Protein AF-A0A4Q5RDK3-F1 (afdb_monomer_lite)

Radius of gyration: 12.77 Å; chains: 1; bounding box: 28×23×40 Å

Foldseek 3Di:
DDQWDQDPNDTDHDLCRVCVVVVHDSVVSVVVCVVPVVVCDPVNDDDDDPVRVVVVVVVVVPDD

Structure (mmCIF, N/CA/C/O backbone):
data_AF-A0A4Q5RDK3-F1
#
_entry.id   AF-A0A4Q5RDK3-F1
#
loop_
_atom_site.group_PDB
_atom_site.id
_atom_site.type_symbol
_atom_site.label_atom_id
_atom_site.label_alt_id
_atom_site.label_comp_id
_atom_site.label_asym_id
_atom_site.label_entity_id
_atom_site.label_seq_id
_atom_site.pdbx_PDB_ins_code
_atom_site.Cartn_x
_atom_site.Cartn_y
_atom_site.Cartn_z
_atom_site.occupancy
_atom_site.B_iso_or_equiv
_atom_site.auth_seq_id
_atom_site.auth_comp_id
_atom_site.auth_asym_id
_atom_site.auth_atom_id
_atom_site.pdbx_PDB_model_num
ATOM 1 N N . MET A 1 1 ? 2.115 -16.903 10.896 1.00 50.47 1 MET A N 1
ATOM 2 C CA . MET A 1 1 ? 1.170 -15.772 11.005 1.00 50.47 1 MET A CA 1
ATOM 3 C C . MET A 1 1 ? 0.500 -15.558 9.659 1.00 50.47 1 MET A C 1
ATOM 5 O O . MET A 1 1 ? 1.200 -15.539 8.656 1.00 50.47 1 MET A O 1
ATOM 9 N N . SER A 1 2 ? -0.826 -15.434 9.629 1.00 56.56 2 SER A N 1
ATOM 10 C CA . SER A 1 2 ? -1.555 -15.054 8.414 1.00 56.56 2 SER A CA 1
ATOM 11 C C . SER A 1 2 ? -1.383 -13.549 8.188 1.00 56.56 2 SER A C 1
ATOM 13 O O . SER A 1 2 ? -1.733 -12.776 9.070 1.00 56.56 2 SER A O 1
ATOM 15 N N . LYS A 1 3 ? -0.830 -13.145 7.040 1.00 77.69 3 LYS A N 1
ATOM 16 C CA . LYS A 1 3 ? -0.578 -11.742 6.639 1.00 77.69 3 LYS A CA 1
ATOM 17 C C . LYS A 1 3 ? -1.743 -11.151 5.826 1.00 77.69 3 LYS A C 1
ATOM 19 O O . LYS A 1 3 ? -1.561 -10.334 4.930 1.00 77.69 3 LYS A O 1
ATOM 24 N N . ILE A 1 4 ? -2.943 -11.687 6.054 1.00 85.06 4 ILE A N 1
ATOM 25 C CA . ILE A 1 4 ? -4.163 -11.336 5.326 1.00 85.06 4 ILE A CA 1
ATOM 26 C C . ILE A 1 4 ? -5.098 -10.623 6.296 1.00 85.06 4 ILE A C 1
ATOM 28 O O . ILE A 1 4 ? -5.536 -11.213 7.284 1.00 85.06 4 ILE A O 1
ATOM 32 N N . TYR A 1 5 ? -5.427 -9.383 5.967 1.00 85.56 5 TYR A N 1
ATOM 33 C CA . TYR A 1 5 ? -6.301 -8.490 6.714 1.00 85.56 5 TYR A CA 1
ATOM 34 C C . TYR A 1 5 ? -7.669 -8.394 6.042 1.00 85.56 5 TYR A C 1
ATOM 36 O O . TYR A 1 5 ? -7.796 -8.607 4.838 1.00 85.56 5 TYR A O 1
ATOM 44 N N . MET A 1 6 ? -8.700 -8.067 6.818 1.00 86.31 6 MET A N 1
ATOM 45 C CA . MET A 1 6 ? -10.055 -7.853 6.312 1.00 86.31 6 MET A CA 1
ATOM 46 C C . MET A 1 6 ? -10.354 -6.351 6.332 1.00 86.31 6 MET A C 1
ATOM 48 O O . MET A 1 6 ? -10.630 -5.795 7.391 1.00 86.31 6 MET A O 1
ATOM 52 N N . ILE A 1 7 ? -10.290 -5.688 5.177 1.00 85.81 7 ILE A N 1
ATOM 53 C CA . ILE A 1 7 ? -10.513 -4.238 5.052 1.00 85.81 7 ILE A CA 1
ATOM 54 C C . ILE A 1 7 ? -11.610 -4.007 4.021 1.00 85.81 7 ILE A C 1
ATOM 56 O O . ILE A 1 7 ? -11.559 -4.568 2.930 1.00 85.81 7 ILE A O 1
ATOM 60 N N . ARG A 1 8 ? -12.641 -3.228 4.375 1.00 87.00 8 ARG A N 1
ATOM 61 C CA . ARG A 1 8 ? -13.846 -3.016 3.540 1.00 87.00 8 ARG A CA 1
ATOM 62 C C . ARG A 1 8 ? -14.529 -4.322 3.089 1.00 87.00 8 ARG A C 1
ATOM 64 O O . ARG A 1 8 ? -15.150 -4.374 2.035 1.00 87.00 8 ARG A O 1
ATOM 71 N N . GLY A 1 9 ? -14.398 -5.395 3.873 1.00 85.56 9 GLY A N 1
ATOM 72 C CA . GLY A 1 9 ? -14.913 -6.726 3.520 1.00 85.56 9 GLY A CA 1
ATOM 73 C C . GLY A 1 9 ? -14.060 -7.501 2.506 1.00 85.56 9 GLY A C 1
ATOM 74 O O . GLY A 1 9 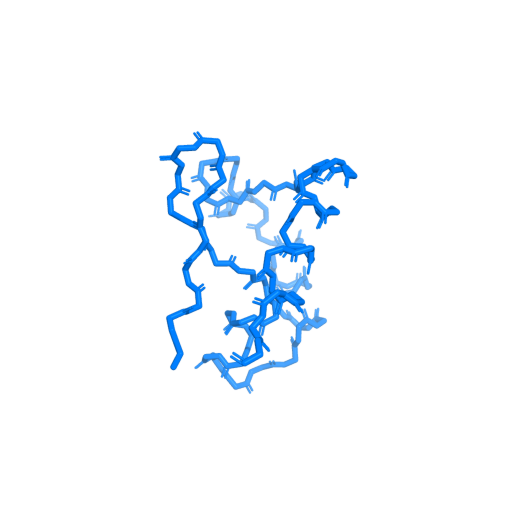? -14.447 -8.595 2.101 1.00 85.56 9 GLY A O 1
ATOM 75 N N . LEU A 1 10 ? -12.897 -6.971 2.121 1.00 86.19 10 LEU A N 1
ATOM 76 C CA . LEU A 1 10 ? -11.943 -7.604 1.217 1.00 86.19 10 LEU A CA 1
ATOM 77 C C . LEU A 1 10 ? -10.761 -8.177 1.998 1.00 86.19 10 LEU A C 1
ATOM 79 O O . LEU A 1 10 ? -10.310 -7.599 2.986 1.00 86.19 10 LEU A O 1
ATOM 83 N N . LYS A 1 11 ? -10.240 -9.309 1.522 1.00 88.00 11 LYS A N 1
ATOM 84 C CA . LYS A 1 11 ? -8.980 -9.877 2.008 1.00 88.00 11 LYS A CA 1
ATOM 85 C C . LYS A 1 11 ? -7.821 -9.150 1.343 1.00 88.00 11 LYS A C 1
ATOM 87 O O . LYS A 1 11 ? -7.683 -9.223 0.125 1.00 88.00 11 LYS A O 1
ATOM 92 N N . VAL A 1 12 ? -6.995 -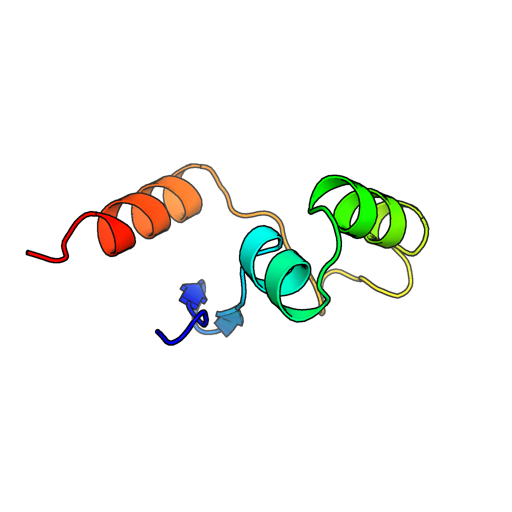8.484 2.135 1.00 86.88 12 VAL A N 1
ATOM 93 C CA . VAL A 1 12 ? -5.887 -7.655 1.652 1.00 86.88 12 VAL A CA 1
ATOM 94 C C . VAL A 1 12 ? -4.591 -7.997 2.366 1.00 86.88 12 VAL A C 1
ATOM 96 O O . VAL A 1 12 ? -4.605 -8.503 3.482 1.00 86.88 12 VAL A O 1
ATOM 99 N N . MET A 1 13 ? -3.467 -7.724 1.719 1.00 88.50 13 MET A N 1
ATOM 100 C CA . MET A 1 13 ? -2.130 -7.900 2.279 1.00 88.50 13 MET A CA 1
ATOM 101 C C . MET A 1 13 ? -1.416 -6.555 2.230 1.00 88.50 13 MET A C 1
ATOM 103 O O . MET A 1 13 ? -1.557 -5.830 1.244 1.00 88.50 13 MET A O 1
ATOM 107 N N . LEU A 1 14 ? -0.681 -6.216 3.289 1.00 87.94 14 LEU A N 1
ATOM 108 C CA . LEU A 1 14 ? 0.122 -4.998 3.305 1.00 87.94 14 LEU A CA 1
ATOM 109 C C . LEU A 1 14 ? 1.296 -5.118 2.332 1.00 87.94 14 LEU A C 1
ATOM 111 O O . LEU A 1 14 ? 1.799 -6.209 2.058 1.00 87.94 14 LEU A O 1
ATOM 115 N N . ASP A 1 15 ? 1.758 -3.982 1.826 1.00 85.81 15 ASP A N 1
ATOM 116 C CA . ASP A 1 15 ? 2.919 -3.914 0.944 1.00 85.81 15 ASP A CA 1
ATOM 117 C C . ASP A 1 15 ? 4.197 -4.411 1.635 1.00 85.81 15 ASP A C 1
ATOM 119 O O . ASP A 1 15 ? 4.996 -5.087 0.997 1.00 85.81 15 ASP A O 1
ATOM 123 N N . GLU A 1 16 ? 4.368 -4.165 2.938 1.00 85.50 16 GLU A N 1
ATOM 124 C CA . GLU A 1 16 ? 5.476 -4.721 3.734 1.00 85.50 16 GLU A CA 1
ATOM 125 C C . GLU A 1 16 ? 5.469 -6.256 3.750 1.00 85.50 16 GLU A C 1
ATOM 127 O O . GLU A 1 16 ? 6.495 -6.911 3.548 1.00 85.50 16 GLU A O 1
ATOM 132 N N . ASP A 1 17 ? 4.293 -6.847 3.942 1.00 88.00 17 ASP A N 1
ATOM 133 C CA . ASP A 1 17 ? 4.126 -8.293 3.962 1.00 88.00 17 ASP A CA 1
ATOM 134 C C . ASP A 1 17 ? 4.391 -8.923 2.601 1.00 88.00 17 ASP A C 1
ATOM 136 O O . ASP A 1 17 ? 5.054 -9.962 2.515 1.00 88.00 17 ASP A O 1
ATOM 140 N N . LEU A 1 18 ? 3.894 -8.268 1.551 1.00 86.50 18 LEU A N 1
ATOM 141 C CA . LEU A 1 18 ? 4.108 -8.656 0.168 1.00 86.50 18 LEU A CA 1
ATOM 142 C C . LEU A 1 18 ? 5.591 -8.547 -0.207 1.00 86.50 18 LEU A C 1
ATOM 144 O O . LEU A 1 18 ? 6.137 -9.449 -0.837 1.00 86.50 18 LEU A O 1
ATOM 148 N N . ALA A 1 19 ? 6.261 -7.479 0.225 1.00 88.94 19 ALA A N 1
ATOM 149 C CA . ALA A 1 19 ? 7.687 -7.267 0.013 1.00 88.94 19 ALA A CA 1
ATOM 150 C C . ALA A 1 19 ? 8.521 -8.360 0.696 1.00 88.94 19 ALA A C 1
ATOM 152 O O . ALA A 1 19 ? 9.391 -8.952 0.059 1.00 88.94 19 ALA A O 1
ATOM 153 N N . GLY A 1 20 ? 8.180 -8.712 1.940 1.00 88.75 20 GLY A N 1
ATOM 154 C CA . GLY A 1 20 ? 8.808 -9.822 2.656 1.00 88.75 20 GLY A CA 1
ATOM 155 C C . GLY A 1 20 ? 8.585 -11.186 1.992 1.00 88.75 20 GLY A C 1
ATOM 156 O O . GLY A 1 20 ? 9.494 -12.008 1.987 1.00 88.75 20 GLY A O 1
ATOM 157 N N . LEU A 1 21 ? 7.409 -11.426 1.396 1.00 87.62 21 LEU A N 1
ATOM 158 C CA . LEU A 1 21 ? 7.125 -12.666 0.659 1.00 87.62 21 LEU A CA 1
ATOM 159 C C . LEU A 1 21 ? 7.973 -12.794 -0.614 1.00 87.62 21 LEU A C 1
ATOM 161 O O . LEU A 1 21 ? 8.408 -13.890 -0.953 1.00 87.62 21 LEU A O 1
ATOM 165 N N . TYR A 1 22 ? 8.190 -11.681 -1.314 1.00 87.19 22 TYR A N 1
ATOM 166 C CA . TYR A 1 22 ? 9.021 -11.635 -2.517 1.00 87.19 22 TYR A CA 1
ATOM 167 C C . TYR A 1 22 ? 10.507 -11.387 -2.224 1.00 87.19 22 TYR A C 1
ATOM 169 O O . TYR A 1 22 ? 11.280 -11.246 -3.169 1.00 87.19 22 TYR A O 1
ATOM 177 N N . GLU A 1 23 ? 10.904 -11.315 -0.949 1.00 89.44 23 GLU A N 1
ATOM 178 C CA . GLU A 1 23 ? 12.272 -11.005 -0.506 1.00 89.44 23 GLU A CA 1
ATOM 179 C C . GLU A 1 23 ? 12.836 -9.723 -1.150 1.00 89.44 23 GLU A C 1
ATOM 181 O O . GLU A 1 23 ? 14.024 -9.606 -1.457 1.00 89.44 23 GLU A O 1
ATOM 186 N N . VAL A 1 24 ? 11.964 -8.734 -1.361 1.00 90.94 24 VAL A N 1
ATOM 187 C CA . VAL A 1 24 ? 12.318 -7.414 -1.889 1.00 90.94 24 VAL A CA 1
ATOM 188 C C . VAL A 1 24 ? 12.125 -6.349 -0.822 1.00 90.94 24 VAL A C 1
ATOM 190 O O . VAL A 1 24 ? 11.323 -6.489 0.094 1.00 90.94 24 VAL A O 1
ATOM 193 N N . GLU A 1 25 ? 12.820 -5.225 -0.964 1.00 90.62 25 GLU A N 1
ATOM 194 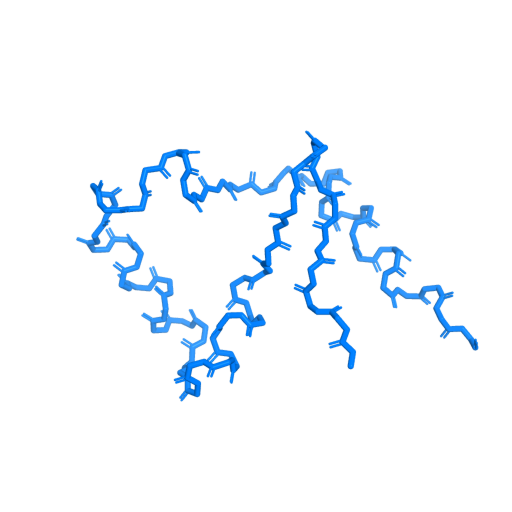C CA . GLU A 1 25 ? 12.537 -4.062 -0.129 1.00 90.62 25 GLU A CA 1
ATOM 195 C C . GLU A 1 25 ? 11.162 -3.469 -0.471 1.00 90.62 25 GLU A C 1
ATOM 197 O O . GLU A 1 25 ? 10.830 -3.274 -1.646 1.00 90.62 25 GLU A O 1
ATOM 202 N N . THR A 1 26 ? 10.398 -3.066 0.548 1.00 88.38 26 THR A N 1
ATOM 203 C CA . THR A 1 26 ? 9.095 -2.392 0.391 1.00 88.38 26 THR A CA 1
ATOM 204 C C . THR A 1 26 ? 9.194 -1.163 -0.513 1.00 88.38 26 THR A C 1
ATOM 206 O O . THR A 1 26 ? 8.324 -0.905 -1.343 1.00 88.38 26 THR A O 1
ATOM 209 N N . LYS A 1 27 ? 10.314 -0.428 -0.443 1.00 89.25 27 LYS A N 1
ATOM 210 C CA . LYS A 1 27 ? 10.601 0.690 -1.352 1.00 89.25 27 LYS A CA 1
ATOM 211 C C . LYS A 1 27 ? 10.636 0.244 -2.816 1.00 89.25 27 LYS A C 1
ATOM 213 O O . LYS A 1 27 ? 10.060 0.914 -3.672 1.00 89.25 27 LYS A O 1
ATOM 218 N N . ARG A 1 28 ? 11.289 -0.884 -3.110 1.00 89.50 28 ARG A N 1
ATOM 219 C CA . ARG A 1 28 ? 11.428 -1.414 -4.470 1.00 89.50 28 ARG A CA 1
ATOM 220 C C . ARG A 1 28 ? 10.094 -1.906 -5.018 1.00 89.50 28 ARG A C 1
ATOM 222 O O . ARG A 1 28 ? 9.802 -1.668 -6.188 1.00 89.50 28 ARG A O 1
ATOM 229 N N . LEU A 1 29 ? 9.283 -2.538 -4.172 1.00 88.69 29 LEU A N 1
ATOM 230 C CA . LEU A 1 29 ? 7.908 -2.906 -4.501 1.00 88.69 29 LEU A CA 1
ATOM 231 C C . LEU A 1 29 ? 7.080 -1.659 -4.846 1.00 88.69 29 LEU A C 1
ATOM 233 O O . LEU A 1 29 ? 6.502 -1.582 -5.928 1.00 88.69 29 LEU A O 1
ATOM 237 N N . ASN A 1 30 ? 7.120 -0.634 -3.992 1.00 88.00 30 ASN A N 1
ATOM 238 C CA . ASN A 1 30 ? 6.401 0.623 -4.207 1.00 88.00 30 ASN A CA 1
ATOM 239 C C . ASN A 1 30 ? 6.854 1.370 -5.474 1.00 88.00 30 ASN A C 1
ATOM 241 O O . ASN A 1 30 ? 6.033 1.956 -6.181 1.00 88.00 30 ASN A O 1
ATOM 245 N N . GLU A 1 31 ? 8.142 1.325 -5.819 1.00 91.19 31 GLU A N 1
ATOM 246 C CA . GLU A 1 31 ? 8.639 1.834 -7.103 1.00 91.19 31 GLU A CA 1
ATOM 247 C C . GLU A 1 31 ? 8.049 1.077 -8.300 1.00 91.19 31 GLU A C 1
ATOM 249 O O . GLU A 1 31 ? 7.667 1.705 -9.289 1.00 91.19 31 GLU A O 1
ATOM 254 N N . GLN A 1 32 ? 7.969 -0.256 -8.234 1.00 88.62 32 GLN A N 1
ATOM 255 C CA . GLN A 1 32 ? 7.393 -1.063 -9.314 1.00 88.62 32 GLN A CA 1
ATOM 256 C C . GLN A 1 32 ? 5.899 -0.813 -9.481 1.00 88.62 32 GLN A C 1
ATOM 258 O O . GLN A 1 32 ? 5.440 -0.699 -10.617 1.00 88.62 32 GLN A O 1
ATOM 263 N N . VAL A 1 33 ? 5.171 -0.676 -8.374 1.00 86.62 33 VAL A N 1
ATOM 264 C CA . VAL A 1 33 ? 3.749 -0.321 -8.370 1.00 86.62 33 VAL A CA 1
ATOM 265 C C . VAL A 1 33 ? 3.543 1.036 -9.040 1.00 86.62 33 VAL A C 1
ATOM 267 O O . VAL A 1 33 ? 2.767 1.141 -9.983 1.00 86.62 33 VAL A O 1
ATOM 270 N N . LYS A 1 34 ? 4.322 2.055 -8.650 1.00 87.31 34 LYS A N 1
ATOM 271 C CA . LYS A 1 34 ? 4.258 3.396 -9.259 1.00 87.31 34 LYS A CA 1
ATOM 272 C C . LYS A 1 34 ? 4.607 3.404 -10.748 1.00 87.31 34 LYS A C 1
ATOM 274 O O . LYS A 1 34 ? 4.025 4.174 -11.503 1.00 87.31 34 LYS A O 1
ATOM 279 N N . ARG A 1 35 ? 5.568 2.578 -11.175 1.00 89.38 35 ARG A N 1
ATOM 280 C CA . ARG A 1 35 ? 5.975 2.460 -12.589 1.00 89.38 35 ARG A CA 1
ATOM 281 C C . ARG A 1 35 ? 4.976 1.680 -13.440 1.00 89.38 35 ARG A C 1
ATOM 283 O O . ARG A 1 35 ? 4.945 1.879 -14.647 1.00 89.38 35 ARG A O 1
ATOM 290 N N . ASN A 1 36 ? 4.203 0.788 -12.826 1.00 88.12 36 ASN A N 1
ATOM 291 C CA . ASN A 1 36 ? 3.256 -0.092 -13.503 1.00 88.12 36 ASN A CA 1
ATOM 292 C C . ASN A 1 36 ? 1.832 0.119 -12.972 1.00 88.12 36 ASN A C 1
ATOM 294 O O . ASN A 1 36 ? 1.102 -0.851 -12.791 1.00 88.12 36 ASN A O 1
ATOM 298 N N . THR A 1 37 ? 1.426 1.362 -12.720 1.00 83.38 37 THR A N 1
ATOM 299 C CA . THR A 1 37 ? 0.094 1.686 -12.177 1.00 83.38 37 THR A CA 1
ATOM 300 C C . THR A 1 37 ? -1.054 1.152 -13.033 1.00 83.38 37 THR A C 1
ATOM 302 O O . THR A 1 37 ? -2.090 0.800 -12.490 1.00 83.38 37 THR A O 1
ATOM 305 N N . ASP A 1 38 ? -0.858 1.001 -14.344 1.00 85.75 38 ASP A N 1
ATOM 306 C CA . ASP A 1 38 ? -1.820 0.345 -15.244 1.00 85.75 38 ASP A CA 1
ATOM 307 C C . ASP A 1 38 ? -2.080 -1.130 -14.868 1.00 85.75 38 ASP A C 1
ATOM 309 O O . ASP A 1 38 ? -3.209 -1.610 -14.916 1.00 85.75 38 ASP A O 1
ATOM 313 N N . ARG A 1 39 ? -1.043 -1.837 -14.395 1.00 82.00 39 ARG A N 1
ATOM 314 C CA . ARG A 1 39 ? -1.136 -3.228 -13.916 1.00 82.00 39 ARG A CA 1
ATOM 315 C C . ARG A 1 39 ? -1.631 -3.332 -12.475 1.00 82.00 39 ARG A C 1
ATOM 317 O O . ARG A 1 39 ? -2.133 -4.380 -12.086 1.00 82.00 39 ARG A O 1
ATOM 324 N N . PHE A 1 40 ? -1.450 -2.270 -11.696 1.00 80.44 40 PHE A N 1
ATOM 325 C CA . PHE A 1 40 ? -1.893 -2.149 -10.309 1.00 80.44 40 PHE A CA 1
ATOM 326 C C . PHE A 1 40 ? -3.021 -1.117 -10.227 1.00 80.44 40 PHE A C 1
ATOM 328 O O . PHE A 1 40 ? -2.907 -0.096 -9.550 1.00 80.44 40 PHE A O 1
ATOM 335 N N . SER A 1 41 ? -4.098 -1.365 -10.974 1.00 79.56 41 SER A N 1
ATOM 336 C CA . SER A 1 41 ? -5.295 -0.526 -10.945 1.00 79.56 41 SER A CA 1
ATOM 337 C C . SER A 1 41 ? -5.999 -0.603 -9.579 1.00 79.56 41 SER A C 1
ATOM 339 O O . SER A 1 41 ? -5.642 -1.409 -8.715 1.00 79.56 41 SER A O 1
ATOM 341 N N . GLY A 1 42 ? -7.040 0.217 -9.391 1.00 73.69 42 GLY A N 1
ATOM 342 C CA . GLY A 1 42 ? -7.845 0.252 -8.161 1.00 73.69 42 GLY A CA 1
ATOM 343 C C . GLY A 1 42 ? -8.509 -1.080 -7.776 1.00 73.69 42 GLY A C 1
ATOM 344 O O . GLY A 1 42 ? -8.954 -1.227 -6.642 1.00 73.69 42 GLY A O 1
ATOM 345 N N . ASP A 1 43 ? -8.537 -2.054 -8.688 1.00 78.69 43 ASP A N 1
ATOM 346 C CA . ASP A 1 43 ? -9.022 -3.412 -8.422 1.00 78.69 43 ASP A CA 1
ATOM 347 C C . ASP A 1 43 ? -7.973 -4.287 -7.710 1.00 78.69 43 ASP A C 1
ATOM 349 O O . ASP A 1 43 ? -8.321 -5.272 -7.060 1.00 78.69 43 ASP A O 1
ATOM 353 N N . PHE A 1 44 ? -6.685 -3.934 -7.818 1.00 80.00 44 PHE A N 1
ATOM 354 C CA . PHE A 1 44 ? -5.558 -4.691 -7.258 1.00 80.00 44 PHE A CA 1
ATOM 355 C C . PHE A 1 44 ? -4.908 -4.016 -6.053 1.00 80.00 44 PHE A C 1
ATOM 357 O O . PHE A 1 44 ? -4.310 -4.699 -5.221 1.00 80.00 44 PHE A O 1
ATOM 364 N N . MET A 1 45 ? -4.997 -2.689 -5.954 1.00 86.19 45 MET A N 1
ATOM 365 C CA . MET A 1 45 ? -4.450 -1.936 -4.831 1.00 86.19 45 MET A CA 1
ATOM 366 C C . MET A 1 45 ? -5.342 -0.763 -4.447 1.00 86.19 45 MET A C 1
ATOM 368 O O . MET A 1 45 ? -6.003 -0.151 -5.283 1.00 86.19 45 MET A O 1
ATOM 372 N N . PHE A 1 46 ? -5.288 -0.389 -3.176 1.00 86.75 46 PHE A N 1
ATOM 373 C CA . PHE A 1 46 ? -5.858 0.857 -2.694 1.00 86.75 46 PHE A CA 1
ATOM 374 C C . PHE A 1 46 ? -5.058 1.363 -1.500 1.00 86.75 46 PHE A C 1
ATOM 376 O O . PHE A 1 46 ? -4.440 0.588 -0.770 1.00 86.75 46 PHE A O 1
ATOM 383 N N . SER A 1 47 ? -5.069 2.677 -1.307 1.00 86.56 47 SER A N 1
ATOM 384 C CA . SER A 1 47 ? -4.519 3.288 -0.103 1.00 86.56 47 SER A CA 1
ATOM 385 C C . SER A 1 47 ? -5.554 3.232 1.015 1.00 86.56 47 SER A C 1
ATOM 387 O O . SER A 1 47 ? -6.729 3.545 0.797 1.00 86.56 47 SER A O 1
ATOM 389 N N . LEU A 1 48 ? -5.106 2.831 2.202 1.00 86.50 48 LEU A N 1
ATOM 390 C CA . LEU A 1 48 ? -5.894 2.945 3.424 1.00 86.50 48 LEU A CA 1
ATOM 391 C C . LEU A 1 48 ? -6.077 4.419 3.771 1.00 86.50 48 LEU A C 1
ATOM 393 O O . LEU A 1 48 ? -5.178 5.227 3.529 1.00 86.50 48 LEU A O 1
ATOM 397 N N . ASN A 1 49 ? -7.235 4.760 4.327 1.00 88.88 49 ASN A N 1
ATOM 398 C CA . ASN A 1 49 ? -7.382 6.035 5.019 1.00 88.88 49 ASN A CA 1
ATOM 399 C C . ASN A 1 49 ? -6.765 5.955 6.430 1.00 88.88 49 ASN A C 1
ATOM 401 O O . ASN A 1 49 ? -6.420 4.870 6.908 1.00 88.88 49 ASN A O 1
ATOM 405 N N . ASP A 1 50 ? -6.621 7.105 7.087 1.00 88.06 50 ASP A N 1
ATOM 406 C CA . ASP A 1 50 ? -5.989 7.186 8.408 1.00 88.06 50 ASP A CA 1
ATOM 407 C C . ASP A 1 50 ? -6.734 6.335 9.453 1.00 88.06 50 ASP A C 1
ATOM 409 O O . ASP A 1 50 ? -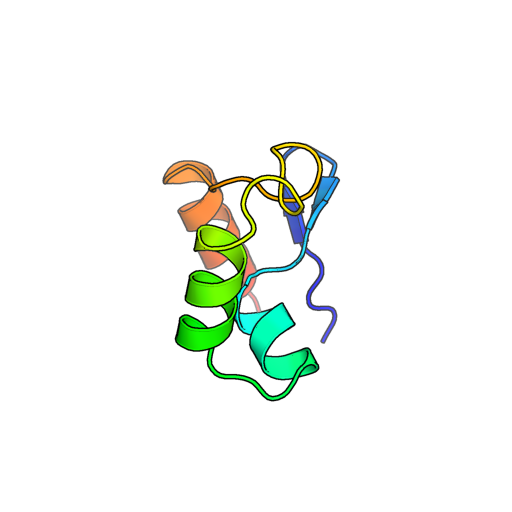6.105 5.616 10.227 1.00 88.06 50 ASP A O 1
ATOM 413 N N . ASP A 1 51 ? -8.070 6.322 9.419 1.00 87.44 51 ASP A N 1
ATOM 414 C CA . ASP A 1 51 ? -8.890 5.523 10.337 1.00 87.44 51 ASP A CA 1
ATOM 415 C C . ASP A 1 51 ? -8.696 4.010 10.127 1.00 87.44 51 ASP A C 1
ATOM 417 O O . ASP A 1 51 ? -8.600 3.238 11.081 1.00 87.44 51 ASP A O 1
ATOM 421 N N . GLU A 1 52 ? -8.640 3.552 8.876 1.00 86.44 52 GLU A N 1
ATOM 422 C CA . GLU A 1 52 ? -8.397 2.158 8.495 1.00 86.44 52 GLU A CA 1
ATOM 423 C C . GLU A 1 52 ? -6.999 1.720 8.920 1.00 86.44 52 GLU A C 1
ATOM 425 O O . GLU A 1 52 ? -6.828 0.610 9.428 1.00 86.44 52 GLU A O 1
ATOM 430 N N . PHE A 1 53 ? -6.013 2.601 8.748 1.00 84.62 53 PHE A N 1
ATOM 431 C CA . PHE A 1 53 ? -4.644 2.355 9.172 1.00 84.62 53 PHE A CA 1
ATOM 432 C C . PHE A 1 53 ? -4.533 2.243 10.699 1.00 84.62 53 PHE A C 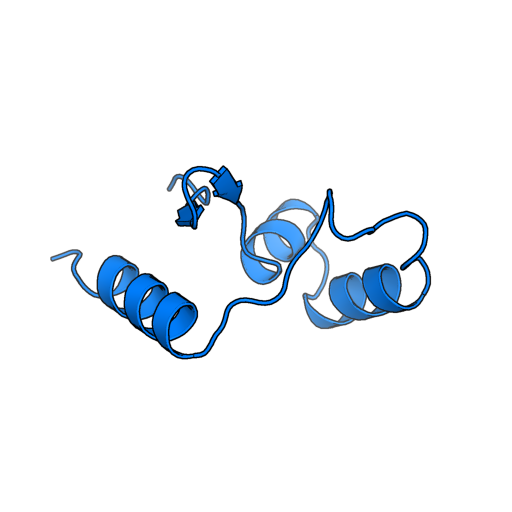1
ATOM 434 O O . PHE A 1 53 ? -3.953 1.277 11.201 1.00 84.62 53 PHE A O 1
ATOM 441 N N . GLU A 1 54 ? -5.145 3.162 11.450 1.00 85.12 54 GLU A N 1
ATOM 442 C CA . GLU A 1 54 ? -5.149 3.128 12.919 1.00 85.12 54 GLU A CA 1
ATOM 443 C C . GLU A 1 54 ? -5.897 1.907 13.475 1.00 85.12 54 GLU A C 1
ATOM 445 O O . GLU A 1 54 ? -5.427 1.258 14.418 1.00 85.12 54 GLU A O 1
ATOM 450 N N . ASN A 1 55 ? -7.017 1.522 12.856 1.00 84.00 55 ASN A N 1
ATOM 451 C CA . ASN A 1 55 ? -7.732 0.292 13.205 1.00 84.00 55 ASN A CA 1
ATOM 452 C C . ASN A 1 55 ? -6.873 -0.955 12.954 1.00 84.00 55 ASN A C 1
ATOM 454 O O . ASN A 1 55 ? -6.804 -1.845 13.806 1.00 84.00 55 ASN A O 1
ATOM 458 N N . LEU A 1 56 ? -6.181 -1.014 11.813 1.00 81.06 56 LEU A N 1
ATOM 459 C CA . LEU A 1 56 ? -5.312 -2.137 11.466 1.00 81.06 56 LEU A CA 1
ATOM 460 C C . LEU A 1 56 ? -4.107 -2.239 12.411 1.00 81.06 56 LEU A C 1
ATOM 462 O O . LEU A 1 56 ? -3.745 -3.332 12.852 1.00 81.06 56 LEU A O 1
ATOM 466 N N . LYS A 1 57 ? -3.512 -1.105 12.783 1.00 76.06 57 LYS A N 1
ATOM 467 C CA . LYS A 1 57 ? -2.419 -1.037 13.760 1.00 76.06 57 LYS A CA 1
ATOM 468 C C . LYS A 1 57 ? -2.875 -1.476 15.154 1.00 76.06 57 LYS A C 1
ATOM 470 O O . LYS A 1 57 ? -2.183 -2.257 15.807 1.00 76.06 57 LYS A O 1
ATOM 475 N N . SER A 1 58 ? -4.063 -1.044 15.577 1.00 70.56 58 SER A N 1
ATOM 476 C CA . SER A 1 58 ? -4.656 -1.405 16.872 1.00 70.56 58 SER A CA 1
ATOM 477 C C . SER A 1 58 ? -4.989 -2.898 16.980 1.00 70.56 58 SER A C 1
ATOM 479 O O . SER A 1 58 ? -4.753 -3.503 18.028 1.00 70.56 58 SER A O 1
ATOM 481 N N . GLN A 1 59 ? -5.466 -3.522 15.895 1.00 67.19 59 GLN A N 1
ATOM 482 C CA . GLN A 1 59 ? -5.706 -4.972 15.850 1.00 67.19 59 GLN A CA 1
ATOM 483 C C . GLN A 1 59 ? -4.412 -5.795 15.923 1.00 67.19 59 GLN A C 1
ATOM 485 O O . GLN A 1 59 ? -4.387 -6.841 16.566 1.00 67.19 59 GLN A O 1
ATOM 490 N N . ASN A 1 60 ? -3.319 -5.321 15.320 1.00 64.75 60 ASN A N 1
ATOM 491 C CA .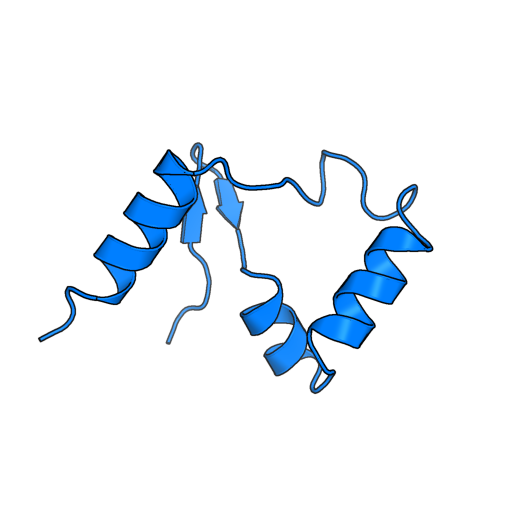 ASN A 1 60 ? -2.020 -5.996 15.426 1.00 64.75 60 ASN A CA 1
ATOM 492 C C . ASN A 1 60 ? -1.367 -5.821 16.813 1.00 64.75 60 ASN A C 1
ATOM 494 O O . ASN A 1 60 ? -0.584 -6.671 17.228 1.00 64.75 60 ASN A O 1
ATOM 498 N N . ALA A 1 61 ? -1.699 -4.754 17.549 1.00 56.03 61 ALA A N 1
ATOM 499 C CA . ALA A 1 61 ? -1.162 -4.487 18.887 1.00 56.03 61 ALA A CA 1
ATOM 500 C C . ALA A 1 61 ? -1.872 -5.254 20.024 1.00 56.03 61 ALA A C 1
ATOM 502 O O . ALA A 1 61 ? -1.358 -5.299 21.138 1.00 56.03 61 ALA A O 1
ATOM 503 N N . THR A 1 62 ? -3.034 -5.871 19.774 1.00 43.19 62 THR A N 1
ATOM 504 C CA . THR A 1 62 ? -3.867 -6.530 20.805 1.00 43.19 62 THR A CA 1
ATOM 505 C C . THR A 1 62 ? -3.626 -8.038 20.964 1.00 43.19 62 THR A C 1
ATOM 507 O O . THR A 1 62 ? -4.489 -8.757 21.461 1.00 43.19 62 THR A O 1
ATOM 510 N N . SER A 1 63 ? -2.440 -8.538 20.607 1.00 39.00 63 SER A N 1
ATOM 511 C CA . SER A 1 63 ? -2.025 -9.905 20.959 1.00 39.00 63 SER A CA 1
ATOM 512 C C . SER A 1 63 ? -1.150 -9.889 22.219 1.00 39.00 63 SER A C 1
ATOM 514 O O . SER A 1 63 ? 0.023 -9.528 22.149 1.00 39.00 63 SER A O 1
ATOM 516 N N . SER A 1 64 ? -1.741 -10.244 23.367 1.00 39.84 64 SER A N 1
ATOM 517 C CA . SER A 1 64 ? -1.034 -10.724 24.572 1.00 39.84 64 SER A CA 1
ATOM 518 C C . SER A 1 64 ? -0.990 -12.247 24.588 1.00 39.84 64 SER A C 1
ATOM 520 O O . SER A 1 64 ? -1.939 -12.853 24.040 1.00 39.84 64 SER A O 1
#

Secondary structure (DSSP, 8-state):
----EEETTEEE--HHHHHHHTT--HHHHHHHHHHTTTTS-TTT--PPPHHHHHHHHHHHH---

pLDDT: mean 81.46, std 12.29, range [39.0, 91.19]

Sequence (64 aa):
MSKIYMIRGLKVMLDEDLAGLYEVETKRLNEQVKRNTDRFSGDFMFSLNDDEFENLKSQNATSS